Protein AF-A0A7G9GXE4-F1 (afdb_monomer_lite)

Secondary structure (DSSP, 8-state):
-HHHHHHHHHHHHHHHHHHHHHHHTSTT--HHHHHHHHHHHHHHHHHHHHHHHHTTSS---SS-HHHHHHHHHHHHHTTS-TT-HHHHHHHHHHHHHHHHHHHS-TT---

Organism: NCBI:txid2764326

Sequence (110 aa):
MEKEYQNLKEQVGFIFSNVKDIILNLPGIDKNKIEMNLQIIQAVVMRFIRMIIYRKQNGILCTSPNEIIKYATTGFLKHIPQNDNEDRQKIKYYVSELQRILTMNKELKY

Foldseek 3Di:
DVVLLVVLLVLLVVLLVVLLVLLVPDPPDDSVVLVVLSVVLSVVLSVLLVCLVVVVDDDDDPDALVNSLVSNLCSSCVRPDPPPPPSNVVNVVSSVSSSCSRCVSVVPDD

Structure (mmCIF, N/CA/C/O backbone):
data_AF-A0A7G9GXE4-F1
#
_entry.id   AF-A0A7G9GXE4-F1
#
loop_
_atom_site.group_PDB
_atom_site.id
_atom_site.type_symbol
_atom_site.label_atom_id
_atom_site.label_alt_id
_atom_site.label_comp_id
_atom_site.label_asym_id
_atom_site.label_entity_id
_atom_site.la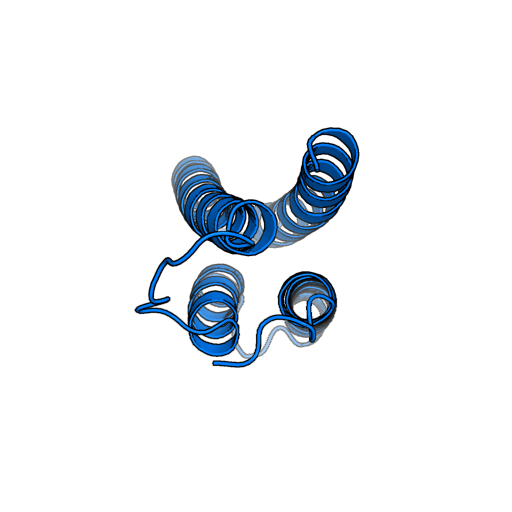bel_seq_id
_atom_site.pdbx_PDB_ins_code
_atom_site.Cartn_x
_atom_site.Cartn_y
_atom_site.Cartn_z
_atom_site.occupancy
_atom_site.B_iso_or_equiv
_atom_site.auth_seq_id
_atom_site.auth_comp_id
_atom_site.auth_asym_id
_atom_site.auth_atom_id
_atom_site.pdbx_PDB_model_num
ATOM 1 N N . MET A 1 1 ? -10.486 9.543 18.340 1.00 73.94 1 MET A N 1
ATOM 2 C CA . MET A 1 1 ? -11.134 8.915 17.170 1.00 73.94 1 MET A CA 1
ATOM 3 C C . MET A 1 1 ? -10.940 9.738 15.901 1.00 73.94 1 MET A C 1
ATOM 5 O O . MET A 1 1 ? -10.153 9.302 15.082 1.00 73.94 1 MET A O 1
ATOM 9 N N . GLU A 1 2 ? -11.524 10.935 15.740 1.00 81.62 2 GLU A N 1
ATOM 10 C CA . GLU A 1 2 ? -11.321 11.727 14.501 1.00 81.62 2 GLU A CA 1
ATOM 11 C C . GLU A 1 2 ? -9.849 12.142 14.299 1.00 81.62 2 GLU A C 1
ATOM 13 O O . GLU A 1 2 ? -9.256 11.838 13.271 1.00 81.62 2 GLU A O 1
ATOM 18 N N . LYS A 1 3 ? -9.209 12.727 15.325 1.00 85.62 3 LYS A N 1
ATOM 19 C CA . LYS A 1 3 ? -7.775 13.088 15.292 1.00 85.62 3 LYS A CA 1
ATOM 20 C C . LYS A 1 3 ? -6.861 11.887 15.007 1.00 85.62 3 LYS A C 1
ATOM 22 O O . LYS A 1 3 ? -5.880 11.999 14.289 1.00 85.62 3 LYS A O 1
ATOM 27 N N . GLU A 1 4 ? -7.203 10.730 15.563 1.00 86.12 4 GLU A N 1
ATOM 28 C CA . GLU A 1 4 ? -6.466 9.481 15.357 1.00 86.12 4 GLU A CA 1
ATOM 29 C C . GLU A 1 4 ? -6.602 8.980 13.914 1.00 86.12 4 GLU A C 1
ATOM 31 O O . GLU A 1 4 ? -5.604 8.637 13.287 1.00 86.12 4 GLU A O 1
ATOM 36 N N . TYR A 1 5 ? -7.815 9.014 13.356 1.00 88.38 5 TYR A N 1
ATOM 37 C CA . TYR A 1 5 ? -8.054 8.679 11.956 1.00 88.38 5 TYR A CA 1
ATOM 38 C C . TYR A 1 5 ? -7.307 9.619 11.001 1.00 88.38 5 TYR A C 1
ATOM 40 O O . TYR A 1 5 ? -6.695 9.137 10.050 1.00 88.38 5 TYR A O 1
ATOM 48 N N . GLN A 1 6 ? -7.295 10.932 11.264 1.00 91.69 6 GLN A N 1
ATOM 49 C CA . GLN A 1 6 ? -6.539 11.886 10.442 1.00 91.69 6 GLN A CA 1
ATOM 50 C C . GLN A 1 6 ? -5.024 11.622 10.508 1.00 91.69 6 GLN A C 1
ATOM 52 O O . GLN A 1 6 ? -4.383 11.538 9.464 1.00 91.69 6 GLN A O 1
ATOM 57 N N . ASN A 1 7 ? -4.466 11.357 11.695 1.00 92.25 7 ASN A N 1
ATOM 58 C CA . ASN A 1 7 ? -3.048 10.997 11.834 1.00 92.25 7 ASN A CA 1
ATOM 59 C C . ASN A 1 7 ? -2.689 9.718 11.056 1.00 92.25 7 ASN A C 1
ATOM 61 O O . ASN A 1 7 ? -1.632 9.631 10.430 1.00 92.25 7 ASN A O 1
ATOM 65 N N . LEU A 1 8 ? -3.554 8.700 11.098 1.00 92.69 8 LEU A N 1
ATOM 66 C CA . LEU A 1 8 ? -3.343 7.457 10.354 1.00 92.69 8 LEU A CA 1
ATOM 67 C C . LEU A 1 8 ? -3.502 7.663 8.845 1.00 92.69 8 LEU A C 1
ATOM 69 O O . LEU A 1 8 ? -2.747 7.084 8.067 1.00 92.69 8 LEU A O 1
ATOM 73 N N . LYS A 1 9 ? -4.434 8.523 8.424 1.00 94.19 9 LYS A N 1
ATOM 74 C CA . LYS A 1 9 ? -4.606 8.924 7.025 1.00 94.19 9 LYS A CA 1
ATOM 75 C C . LYS A 1 9 ? -3.346 9.590 6.472 1.00 94.19 9 LYS A C 1
ATOM 77 O O . LYS A 1 9 ? -2.954 9.268 5.355 1.00 94.19 9 LYS A O 1
ATOM 82 N N . GLU A 1 10 ? -2.705 10.471 7.236 1.00 96.31 10 GLU A N 1
ATOM 83 C CA . GLU A 1 10 ? -1.444 11.110 6.840 1.00 96.31 10 GLU A CA 1
ATOM 84 C C . GLU A 1 10 ? -0.303 10.094 6.709 1.00 96.31 10 GLU A C 1
ATOM 86 O O . GLU A 1 10 ? 0.382 10.075 5.688 1.00 96.31 10 GLU A O 1
ATOM 91 N N . GLN A 1 11 ? -0.148 9.190 7.682 1.00 95.94 11 GLN A N 1
ATOM 92 C CA . GLN A 1 11 ? 0.876 8.136 7.634 1.00 95.94 11 GLN A CA 1
ATOM 93 C C . GLN A 1 11 ? 0.686 7.194 6.439 1.00 95.94 11 GLN A C 1
ATOM 95 O O . GLN A 1 11 ? 1.638 6.894 5.718 1.00 95.94 11 GLN A O 1
ATOM 100 N N . VAL A 1 12 ? -0.550 6.753 6.187 1.00 96.62 12 VAL A N 1
ATOM 101 C CA . VAL A 1 12 ? -0.868 5.935 5.009 1.00 96.62 12 VAL A CA 1
ATOM 102 C C . VAL A 1 12 ? -0.642 6.736 3.729 1.00 96.62 12 VAL A C 1
ATOM 104 O O . VAL A 1 12 ? -0.061 6.214 2.785 1.00 96.62 12 VAL A O 1
ATOM 107 N N . GLY A 1 13 ? -1.038 8.009 3.689 1.00 97.44 13 GLY A N 1
ATOM 108 C CA . GLY A 1 13 ? -0.762 8.899 2.561 1.00 97.44 13 GLY A CA 1
ATOM 109 C C . GLY A 1 13 ? 0.726 8.979 2.231 1.00 97.44 13 GLY A C 1
ATOM 110 O O . GLY A 1 13 ? 1.104 8.796 1.077 1.00 97.44 13 GLY A O 1
ATOM 111 N N . PHE A 1 14 ? 1.573 9.156 3.245 1.00 97.69 14 PHE A N 1
ATOM 112 C CA . PHE A 1 14 ? 3.025 9.161 3.085 1.00 97.69 14 PHE A CA 1
ATOM 113 C C . PHE A 1 14 ? 3.550 7.839 2.510 1.00 97.69 14 PHE A C 1
ATOM 115 O O . PHE A 1 14 ? 4.319 7.854 1.549 1.00 97.69 14 PHE A O 1
ATOM 122 N N . ILE A 1 15 ? 3.105 6.693 3.038 1.00 98.06 15 ILE A N 1
ATOM 123 C CA . ILE A 1 15 ? 3.481 5.368 2.517 1.00 98.06 15 ILE A CA 1
ATOM 124 C C . ILE A 1 15 ? 3.139 5.255 1.026 1.00 98.06 15 ILE A C 1
ATOM 126 O O . ILE A 1 15 ? 3.997 4.901 0.219 1.00 98.06 15 ILE A O 1
ATOM 130 N N . PHE A 1 16 ? 1.904 5.587 0.648 1.00 97.94 16 PHE A N 1
ATOM 131 C CA . PHE A 1 16 ? 1.443 5.456 -0.734 1.00 97.94 16 PHE A CA 1
ATOM 132 C C . PHE A 1 16 ? 2.143 6.422 -1.691 1.00 97.94 16 PHE A C 1
ATOM 134 O O . PHE A 1 16 ? 2.433 6.026 -2.818 1.00 97.94 16 PHE A O 1
ATOM 141 N N . SER A 1 17 ? 2.466 7.642 -1.254 1.00 97.44 17 SER A N 1
ATOM 142 C CA . SER A 1 17 ? 3.258 8.579 -2.058 1.00 97.44 17 SER A CA 1
ATOM 143 C C . SER A 1 17 ? 4.652 8.029 -2.359 1.00 97.44 17 SER A C 1
ATOM 145 O O . SER A 1 17 ? 5.036 7.987 -3.521 1.00 97.44 17 SER A O 1
ATOM 147 N N . ASN A 1 18 ? 5.371 7.507 -1.360 1.00 97.62 18 ASN A N 1
ATOM 148 C CA . ASN A 1 18 ? 6.705 6.946 -1.598 1.00 97.62 18 ASN A CA 1
ATOM 149 C C . ASN A 1 18 ? 6.666 5.691 -2.484 1.00 97.62 18 ASN A C 1
ATOM 151 O O . ASN A 1 18 ? 7.492 5.53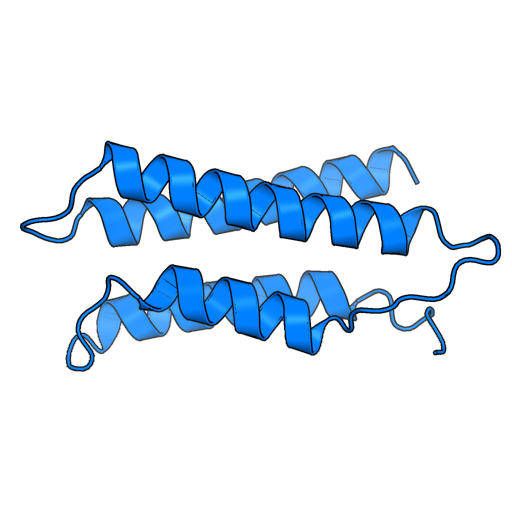3 -3.379 1.00 97.62 18 ASN A O 1
ATOM 155 N N . VAL A 1 19 ? 5.691 4.802 -2.265 1.00 96.94 19 VAL A N 1
ATOM 156 C CA . VAL A 1 19 ? 5.487 3.626 -3.125 1.00 96.94 19 VAL A CA 1
ATOM 157 C C . VAL A 1 19 ? 5.207 4.048 -4.567 1.00 96.94 19 VAL A C 1
ATOM 159 O O . VAL A 1 19 ? 5.756 3.460 -5.499 1.00 96.94 19 VAL A O 1
ATOM 162 N N . LYS A 1 20 ? 4.369 5.072 -4.757 1.00 96.00 20 LYS A N 1
ATOM 163 C CA . LYS A 1 20 ? 4.076 5.635 -6.073 1.00 96.00 20 LYS A CA 1
ATOM 164 C C . LYS A 1 20 ? 5.349 6.153 -6.735 1.00 96.00 20 LYS A C 1
ATOM 166 O O . LYS A 1 20 ? 5.608 5.781 -7.872 1.00 96.00 20 LYS A O 1
ATOM 171 N N . ASP A 1 21 ? 6.140 6.955 -6.031 1.00 95.75 21 ASP A N 1
ATOM 172 C CA . ASP A 1 21 ? 7.356 7.552 -6.586 1.00 95.75 21 ASP A CA 1
ATOM 173 C C . ASP A 1 21 ? 8.368 6.478 -7.014 1.00 95.75 21 ASP A C 1
ATOM 175 O O . ASP A 1 21 ? 8.942 6.576 -8.095 1.00 95.75 21 ASP A O 1
ATOM 179 N N . ILE A 1 22 ? 8.508 5.397 -6.237 1.00 95.31 22 ILE A N 1
ATOM 180 C CA . ILE A 1 22 ? 9.328 4.235 -6.618 1.00 95.31 22 ILE A CA 1
ATOM 181 C C . ILE A 1 22 ? 8.817 3.611 -7.925 1.00 95.31 22 ILE A C 1
ATOM 183 O O . ILE A 1 22 ? 9.572 3.464 -8.881 1.00 95.31 22 ILE A O 1
ATOM 187 N N . ILE A 1 23 ? 7.526 3.267 -7.999 1.00 94.31 23 ILE A N 1
ATOM 188 C CA . ILE A 1 23 ? 6.973 2.545 -9.156 1.00 94.31 23 ILE A CA 1
ATOM 189 C C . ILE A 1 23 ? 6.955 3.424 -10.415 1.00 94.31 23 ILE A C 1
ATOM 191 O O . ILE A 1 23 ? 7.201 2.924 -11.511 1.00 94.31 23 ILE A O 1
ATOM 195 N N . LEU A 1 24 ? 6.669 4.723 -10.288 1.00 93.62 24 LEU A N 1
ATOM 196 C CA . LEU A 1 24 ? 6.605 5.645 -11.428 1.00 93.62 24 LEU A CA 1
ATOM 197 C C . LEU A 1 24 ? 7.979 5.968 -12.036 1.00 93.62 24 LEU A C 1
ATOM 199 O O . LEU A 1 24 ? 8.022 6.451 -13.170 1.00 93.62 24 LEU A O 1
ATOM 203 N N . ASN A 1 25 ? 9.070 5.697 -11.314 1.00 92.50 25 ASN A N 1
ATOM 204 C CA . ASN A 1 25 ? 10.438 5.843 -11.816 1.00 92.50 25 ASN A CA 1
ATOM 205 C C . ASN A 1 25 ? 10.902 4.652 -12.667 1.00 92.50 25 ASN A C 1
ATOM 207 O O . ASN A 1 25 ? 11.920 4.752 -13.351 1.00 92.50 25 ASN A O 1
ATOM 211 N N . LEU A 1 26 ? 10.166 3.538 -12.661 1.00 90.06 26 LEU A N 1
ATOM 212 C CA . LEU A 1 26 ? 10.512 2.379 -13.473 1.00 90.06 26 LEU A CA 1
ATOM 213 C C . LEU A 1 26 ? 10.251 2.643 -14.973 1.00 90.06 26 LEU A C 1
ATOM 215 O O . LEU A 1 26 ? 9.313 3.360 -15.343 1.00 90.06 26 LEU A O 1
ATOM 219 N N . PRO A 1 27 ? 11.053 2.050 -15.873 1.00 89.06 27 PRO A N 1
ATOM 220 C CA . PRO A 1 27 ? 10.867 2.200 -17.312 1.00 89.06 27 PRO A CA 1
ATOM 221 C C . PRO A 1 27 ? 9.659 1.396 -17.823 1.00 89.06 27 PRO A C 1
ATOM 223 O O . PRO A 1 27 ? 9.382 0.292 -17.361 1.00 89.06 27 PRO A O 1
ATOM 226 N N . GLY A 1 28 ? 8.959 1.928 -18.832 1.00 88.12 28 GLY A N 1
ATOM 227 C CA . GLY A 1 28 ? 7.892 1.201 -19.544 1.00 88.12 28 GLY A CA 1
ATOM 228 C C . GLY A 1 28 ? 6.570 1.056 -18.780 1.00 88.12 28 GLY A C 1
ATOM 229 O O . GLY A 1 28 ? 5.747 0.209 -19.127 1.00 88.12 28 GLY A O 1
ATOM 230 N N . ILE A 1 29 ? 6.357 1.866 -17.744 1.00 90.12 29 ILE A N 1
ATOM 231 C CA . ILE A 1 29 ? 5.173 1.805 -16.886 1.00 90.12 29 ILE A CA 1
ATOM 232 C C . ILE A 1 29 ? 4.075 2.745 -17.403 1.00 90.12 29 ILE A C 1
ATOM 234 O O . ILE A 1 29 ? 4.327 3.910 -17.714 1.00 90.12 29 ILE A O 1
ATOM 238 N N . ASP A 1 30 ? 2.830 2.271 -17.418 1.00 92.31 30 ASP A N 1
ATOM 239 C CA . ASP A 1 30 ? 1.651 3.116 -17.642 1.00 92.31 30 ASP A CA 1
ATOM 240 C C . ASP A 1 30 ? 1.290 3.874 -16.355 1.00 92.31 30 ASP A C 1
ATOM 242 O O . ASP A 1 30 ? 0.641 3.332 -15.455 1.00 92.31 30 ASP A O 1
ATOM 246 N N . LYS A 1 31 ? 1.723 5.137 -16.271 1.00 91.56 31 LYS A N 1
ATOM 247 C CA . LYS A 1 31 ? 1.582 5.977 -15.073 1.00 91.56 31 LYS A CA 1
ATOM 248 C C . LYS A 1 31 ? 0.130 6.102 -14.602 1.00 91.56 31 LYS A C 1
ATOM 250 O O . LYS A 1 31 ? -0.136 5.883 -13.423 1.00 91.56 31 LYS A O 1
ATOM 255 N N . ASN A 1 32 ? -0.812 6.350 -15.514 1.00 92.88 32 ASN A N 1
ATOM 256 C CA . ASN A 1 32 ? -2.228 6.534 -15.172 1.00 92.88 32 ASN A CA 1
ATOM 257 C C . ASN A 1 32 ? -2.819 5.264 -14.549 1.00 92.88 32 ASN A C 1
ATOM 259 O O . ASN A 1 32 ? -3.549 5.312 -13.556 1.00 92.88 32 ASN A O 1
ATOM 263 N N . LYS A 1 33 ? -2.470 4.102 -15.111 1.00 92.62 33 LYS A N 1
ATOM 264 C CA . LYS A 1 33 ? -2.924 2.809 -14.594 1.00 92.62 33 LYS A CA 1
ATOM 265 C C . LYS A 1 33 ? -2.351 2.508 -13.210 1.00 92.62 33 LYS A C 1
ATOM 267 O O . LYS A 1 33 ? -3.063 1.957 -12.368 1.00 92.62 33 LYS A O 1
ATOM 272 N N . ILE A 1 34 ? -1.087 2.856 -12.964 1.00 93.12 34 ILE A N 1
ATOM 273 C CA . ILE A 1 34 ? -0.466 2.707 -11.641 1.00 93.12 34 ILE A CA 1
ATOM 274 C C . ILE A 1 34 ? -1.137 3.604 -10.618 1.00 93.12 34 ILE A C 1
ATOM 276 O O . ILE A 1 34 ? -1.511 3.120 -9.553 1.00 93.12 34 ILE A O 1
ATOM 280 N N . GLU A 1 35 ? -1.317 4.882 -10.936 1.00 93.81 35 GLU A N 1
ATOM 281 C CA . GLU A 1 35 ? -1.933 5.835 -10.017 1.00 93.81 35 GLU A CA 1
ATOM 282 C C . GLU A 1 35 ? -3.342 5.393 -9.623 1.00 93.81 35 GLU A C 1
ATOM 284 O O . GLU A 1 35 ? -3.652 5.338 -8.433 1.00 93.81 35 GLU A O 1
ATOM 289 N N . MET A 1 36 ? -4.156 4.966 -10.593 1.00 95.25 36 MET A N 1
ATOM 290 C CA . MET A 1 36 ? -5.491 4.433 -10.324 1.00 95.25 36 MET A CA 1
ATOM 291 C C . MET A 1 36 ? -5.441 3.175 -9.442 1.00 95.25 36 MET A C 1
ATOM 293 O O . MET A 1 36 ? -6.183 3.073 -8.464 1.00 95.25 36 MET A O 1
ATOM 297 N N . ASN A 1 37 ? -4.548 2.223 -9.736 1.00 95.31 37 ASN A N 1
ATOM 298 C CA . ASN A 1 37 ? -4.401 1.016 -8.918 1.00 95.31 37 ASN A CA 1
ATOM 299 C C . ASN A 1 37 ? -3.984 1.350 -7.479 1.00 95.31 37 ASN A C 1
ATOM 301 O O . ASN A 1 37 ? -4.559 0.811 -6.533 1.00 95.31 37 ASN A O 1
ATOM 305 N N . LEU A 1 38 ? -3.012 2.247 -7.295 1.00 96.44 38 LEU A N 1
ATOM 306 C CA . LEU A 1 38 ? -2.548 2.660 -5.972 1.00 96.44 38 LEU A CA 1
ATOM 307 C C . LEU A 1 38 ? -3.643 3.397 -5.197 1.00 96.44 38 LEU A C 1
ATOM 309 O O . LEU A 1 38 ? -3.825 3.111 -4.016 1.00 96.44 38 LEU A O 1
ATOM 313 N N . GLN A 1 39 ? -4.430 4.258 -5.848 1.00 96.62 39 GLN A N 1
ATOM 314 C CA . GLN A 1 39 ? -5.588 4.913 -5.232 1.00 96.62 39 GLN A CA 1
ATOM 315 C C . GLN A 1 39 ? -6.644 3.904 -4.764 1.00 96.62 39 GLN A C 1
ATOM 317 O O . GLN A 1 39 ? -7.160 4.026 -3.652 1.00 96.62 39 GLN A O 1
ATOM 322 N N . ILE A 1 40 ? -6.938 2.874 -5.567 1.00 97.50 40 ILE A N 1
ATOM 323 C CA . ILE A 1 40 ? -7.870 1.803 -5.184 1.00 97.50 40 ILE A CA 1
ATOM 324 C C . ILE A 1 40 ? -7.343 1.054 -3.958 1.00 97.50 40 ILE A C 1
ATOM 326 O O . ILE A 1 40 ? -8.083 0.836 -2.996 1.00 97.50 40 ILE A O 1
ATOM 330 N N . ILE A 1 41 ? -6.060 0.679 -3.957 1.00 97.38 41 ILE A N 1
ATOM 331 C CA . ILE A 1 41 ? -5.450 -0.016 -2.819 1.00 97.38 41 ILE A CA 1
ATOM 332 C C . ILE A 1 41 ? -5.488 0.874 -1.568 1.00 97.38 41 ILE A C 1
ATOM 334 O O . ILE A 1 41 ? -5.872 0.403 -0.496 1.00 97.38 41 ILE A O 1
ATOM 338 N N . GLN A 1 42 ? -5.180 2.165 -1.704 1.00 97.81 42 GLN A N 1
ATOM 339 C CA . GLN A 1 42 ? -5.231 3.127 -0.605 1.00 97.81 42 GLN A CA 1
ATOM 340 C C . GLN A 1 42 ? -6.644 3.261 -0.041 1.00 97.81 42 GLN A C 1
ATOM 342 O O . GLN A 1 42 ? -6.823 3.253 1.175 1.00 97.81 42 GLN A O 1
ATOM 347 N N . ALA A 1 43 ? -7.660 3.333 -0.902 1.00 96.62 43 ALA A N 1
ATOM 348 C CA . ALA A 1 43 ? -9.055 3.406 -0.488 1.00 96.62 43 ALA A CA 1
ATOM 349 C C . ALA A 1 43 ? -9.488 2.160 0.301 1.00 96.62 43 ALA A C 1
ATOM 351 O O . ALA A 1 43 ? -10.155 2.288 1.330 1.00 96.62 43 ALA A O 1
ATOM 352 N N . VAL A 1 44 ? -9.070 0.964 -0.130 1.00 95.31 44 VAL A N 1
ATOM 353 C CA . VAL A 1 44 ? -9.326 -0.295 0.592 1.00 95.31 44 VAL A CA 1
ATOM 354 C C . VAL A 1 44 ? -8.667 -0.277 1.975 1.00 95.31 44 VAL A C 1
ATOM 356 O O . VAL A 1 44 ? -9.336 -0.545 2.975 1.00 95.31 44 VAL A O 1
ATOM 359 N N . VAL A 1 45 ? -7.389 0.107 2.051 1.00 95.44 45 VAL A N 1
ATOM 360 C CA . VAL A 1 45 ? -6.642 0.235 3.314 1.00 95.44 45 VAL A CA 1
ATOM 361 C C . VAL A 1 45 ? -7.307 1.247 4.252 1.00 95.44 45 VAL A C 1
ATOM 363 O O . VAL A 1 45 ? -7.557 0.942 5.418 1.00 95.44 45 VAL A O 1
ATOM 366 N N . MET A 1 46 ? -7.657 2.435 3.755 1.00 94.12 46 MET A N 1
ATOM 367 C CA . MET A 1 46 ? -8.281 3.487 4.562 1.00 94.12 46 MET A CA 1
ATOM 368 C C . MET A 1 46 ? -9.681 3.103 5.039 1.00 94.12 46 MET A C 1
ATOM 370 O O . MET A 1 46 ? -10.041 3.393 6.182 1.00 94.12 46 MET A O 1
ATOM 374 N N . ARG A 1 47 ? -10.466 2.407 4.206 1.00 91.44 47 ARG A N 1
ATOM 375 C CA . ARG A 1 47 ? -11.763 1.856 4.616 1.00 91.44 47 ARG A CA 1
ATOM 376 C C . ARG A 1 47 ? -11.590 0.852 5.750 1.00 91.44 47 ARG A C 1
ATOM 378 O O . ARG A 1 47 ? -12.351 0.904 6.712 1.0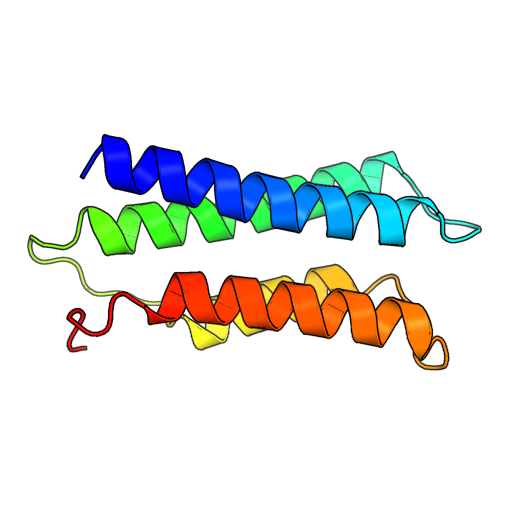0 91.44 47 ARG A O 1
ATOM 385 N N . PHE A 1 48 ? -10.592 -0.022 5.661 1.00 90.19 48 PHE A N 1
ATOM 386 C CA . PHE A 1 48 ? -10.293 -0.993 6.708 1.00 90.19 48 PHE A CA 1
ATOM 387 C C . PHE A 1 48 ? -9.866 -0.322 8.023 1.00 90.19 48 PHE A C 1
ATOM 389 O O . PHE A 1 48 ? -10.409 -0.647 9.076 1.00 90.19 48 PHE A O 1
ATOM 396 N N . ILE A 1 49 ? -8.986 0.684 7.966 1.00 88.94 49 ILE A N 1
ATOM 397 C CA . ILE A 1 49 ? -8.589 1.490 9.136 1.00 88.94 49 ILE A CA 1
ATOM 398 C C . ILE A 1 49 ? -9.800 2.179 9.767 1.00 88.94 49 ILE A C 1
ATOM 400 O O . ILE A 1 49 ? -9.976 2.135 10.983 1.00 88.94 49 ILE A O 1
ATOM 404 N N . ARG A 1 50 ? -10.676 2.775 8.951 1.00 87.31 50 ARG A N 1
ATOM 405 C CA . ARG A 1 50 ? -11.930 3.353 9.438 1.00 87.31 50 ARG A CA 1
ATOM 406 C C . ARG A 1 50 ? -12.773 2.283 10.137 1.00 87.31 50 ARG A C 1
ATOM 408 O O . ARG A 1 50 ? -13.252 2.497 11.241 1.00 87.31 50 ARG A O 1
ATOM 415 N N . MET A 1 51 ? -12.921 1.101 9.547 1.00 84.31 51 MET A N 1
ATOM 416 C CA . MET A 1 51 ? -13.653 0.017 10.204 1.00 84.31 51 MET A CA 1
ATOM 417 C C . MET A 1 51 ? -13.028 -0.363 11.548 1.00 84.31 51 MET A C 1
ATOM 419 O O . MET A 1 51 ? -13.778 -0.486 12.500 1.00 84.31 51 MET A O 1
ATOM 423 N N . ILE A 1 52 ? -11.703 -0.480 11.656 1.00 81.44 52 ILE A N 1
ATOM 424 C CA . ILE A 1 52 ? -10.974 -0.754 12.910 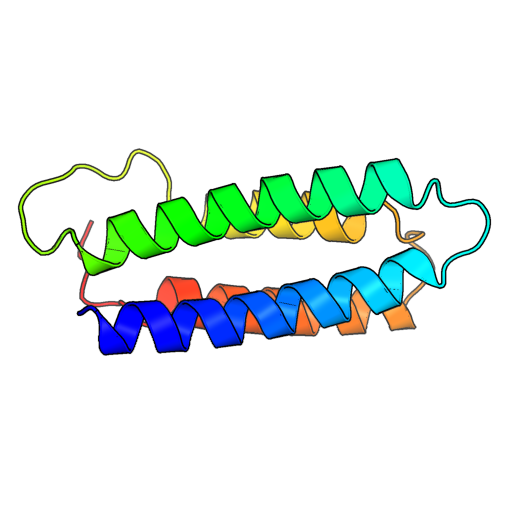1.00 81.44 52 ILE A CA 1
ATOM 425 C C . ILE A 1 52 ? -11.263 0.309 13.979 1.00 81.44 52 ILE A C 1
ATOM 427 O O . ILE A 1 52 ? -11.698 -0.033 15.076 1.00 81.44 52 ILE A O 1
ATOM 431 N N . ILE A 1 53 ? -11.049 1.592 13.670 1.00 80.38 53 ILE A N 1
ATOM 432 C CA . ILE A 1 53 ? -11.149 2.689 14.652 1.00 80.38 53 ILE A CA 1
ATOM 433 C C . ILE A 1 53 ? -12.581 2.848 15.163 1.00 80.38 53 ILE A C 1
ATOM 435 O O . ILE A 1 53 ? -12.813 2.990 16.362 1.00 80.38 53 ILE A O 1
ATOM 439 N N . TYR A 1 54 ? -13.558 2.822 14.254 1.00 77.44 54 TYR A N 1
ATOM 440 C CA . TYR A 1 54 ? -14.958 3.054 14.605 1.00 77.44 54 TYR A CA 1
ATOM 441 C C . TYR A 1 54 ? -15.653 1.776 15.123 1.00 77.44 54 TYR A C 1
ATOM 443 O O . TYR A 1 54 ? -16.802 1.837 15.554 1.00 77.44 54 TYR A O 1
ATOM 451 N N . ARG A 1 55 ? -14.961 0.624 15.155 1.00 70.19 55 ARG A N 1
ATOM 452 C CA . ARG A 1 55 ? -15.481 -0.658 15.664 1.00 70.19 55 ARG A CA 1
ATOM 453 C C . ARG A 1 55 ? -15.414 -0.893 17.155 1.00 70.19 55 ARG A C 1
ATOM 455 O O . ARG A 1 55 ? -15.735 -1.995 17.594 1.00 70.19 55 ARG A O 1
ATOM 462 N N . LYS A 1 56 ? -15.182 0.141 17.958 1.00 57.53 56 LYS A N 1
ATOM 463 C CA . LYS A 1 56 ? -15.509 0.042 19.388 1.00 57.53 56 LYS A CA 1
ATOM 464 C C . LYS A 1 56 ? -16.997 -0.303 19.658 1.00 57.53 56 LYS A C 1
ATOM 466 O O . LYS A 1 56 ? -17.350 -0.501 20.812 1.00 57.53 56 LYS A O 1
ATOM 471 N N . GLN A 1 57 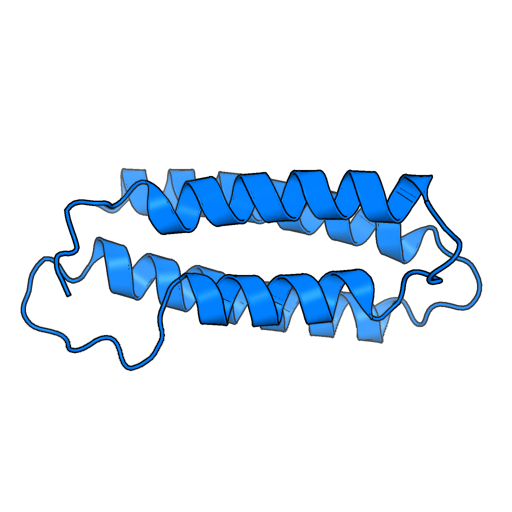? -17.854 -0.435 18.631 1.00 51.03 57 GLN A N 1
ATOM 472 C CA . GLN A 1 57 ? -19.226 -0.953 18.711 1.00 51.03 57 GLN A CA 1
ATOM 473 C C . GLN A 1 57 ? -19.504 -2.054 17.637 1.00 51.03 57 GLN A C 1
ATOM 475 O O . GLN A 1 57 ? -19.738 -1.760 16.469 1.00 51.03 57 GLN A O 1
ATOM 480 N N . ASN A 1 58 ? -19.474 -3.333 18.043 1.00 54.22 58 ASN A N 1
ATOM 481 C CA . ASN A 1 58 ? -20.241 -4.496 17.525 1.00 54.22 58 ASN A CA 1
ATOM 482 C C . ASN A 1 58 ? -20.171 -4.970 16.042 1.00 54.22 58 ASN A C 1
ATOM 484 O O . ASN A 1 58 ? -21.040 -5.733 15.622 1.00 54.22 58 ASN A O 1
ATOM 488 N N . GLY A 1 59 ? -19.174 -4.614 15.224 1.00 58.31 59 GLY A N 1
ATOM 489 C CA . GLY A 1 59 ? -19.038 -5.187 13.863 1.00 58.31 59 GLY A CA 1
ATOM 490 C C . GLY A 1 59 ? -18.166 -6.458 13.791 1.00 58.31 59 GLY A C 1
ATOM 491 O O . GLY A 1 59 ? -17.151 -6.511 14.480 1.00 58.31 59 GLY A O 1
ATOM 492 N N . ILE A 1 60 ? -18.462 -7.414 12.882 1.00 63.88 60 ILE A N 1
ATOM 493 C CA . ILE A 1 60 ? -17.635 -8.619 12.557 1.00 63.88 60 ILE A CA 1
ATOM 494 C C . ILE A 1 60 ? -16.725 -8.381 11.346 1.00 63.88 60 ILE A C 1
ATOM 496 O O . ILE A 1 60 ? -17.200 -7.954 10.293 1.00 63.88 60 ILE A O 1
ATOM 500 N N . LEU A 1 61 ? -15.399 -8.555 11.482 1.00 69.00 61 LEU A N 1
ATOM 501 C CA . LEU A 1 61 ? -14.428 -8.120 10.458 1.00 69.00 61 LEU A CA 1
ATOM 502 C C . LEU A 1 61 ? -14.276 -9.331 9.551 1.00 69.00 61 LEU A C 1
ATOM 504 O O . LEU A 1 61 ? -13.595 -10.276 9.917 1.00 69.00 61 LEU A O 1
ATOM 508 N N . CYS A 1 62 ? -14.899 -9.308 8.376 1.00 72.62 62 CYS A N 1
ATOM 509 C CA . CYS A 1 62 ? -14.763 -10.398 7.404 1.00 72.62 62 CYS A CA 1
ATOM 510 C C . CYS A 1 62 ? -13.391 -10.406 6.704 1.00 72.62 62 CYS A C 1
ATOM 512 O O . CYS A 1 62 ? -13.201 -11.127 5.732 1.00 72.62 62 CYS A O 1
ATOM 514 N N . THR A 1 63 ? -12.463 -9.551 7.135 1.00 82.62 63 THR A N 1
ATOM 515 C CA . THR A 1 63 ? -11.126 -9.408 6.563 1.00 82.62 63 THR A CA 1
ATOM 516 C C . THR A 1 63 ? -10.152 -9.097 7.687 1.00 82.62 63 THR A C 1
ATOM 518 O O . THR A 1 63 ? -10.415 -8.236 8.527 1.00 82.62 63 THR A O 1
ATOM 521 N N . SER A 1 64 ? -9.030 -9.801 7.707 1.00 87.44 64 SER A N 1
ATOM 522 C CA . SER A 1 64 ? -7.950 -9.615 8.670 1.00 87.44 64 SER A CA 1
ATOM 523 C C . SER A 1 64 ? -6.929 -8.571 8.189 1.00 87.44 64 SER A C 1
ATOM 525 O O . SER A 1 64 ? -6.773 -8.354 6.984 1.00 87.44 64 SER A O 1
ATOM 527 N N . PRO A 1 65 ? -6.146 -7.959 9.098 1.00 89.38 65 PRO A N 1
ATOM 528 C CA . PRO A 1 65 ? -5.010 -7.116 8.735 1.00 89.38 65 PRO A CA 1
ATOM 529 C C . PRO A 1 65 ? -4.043 -7.816 7.779 1.00 89.38 65 PRO A C 1
ATOM 531 O O . PRO A 1 65 ? -3.566 -7.197 6.836 1.00 89.38 65 PRO A O 1
ATOM 534 N N . ASN A 1 66 ? -3.799 -9.116 7.968 1.00 91.19 66 ASN A N 1
ATOM 535 C CA . ASN A 1 66 ? -2.897 -9.889 7.114 1.00 91.19 66 ASN A CA 1
ATOM 536 C C . ASN A 1 66 ? -3.401 -9.985 5.668 1.00 91.19 66 ASN A C 1
ATOM 538 O O . ASN A 1 66 ? -2.599 -9.918 4.740 1.00 91.19 66 ASN A O 1
ATOM 542 N N . GLU A 1 67 ? -4.713 -10.106 5.457 1.00 93.38 67 GLU A N 1
ATOM 543 C CA . GLU A 1 67 ? -5.299 -10.101 4.113 1.00 93.38 67 GLU A CA 1
ATOM 544 C C . GLU A 1 67 ? -5.163 -8.733 3.440 1.00 93.38 67 GLU A C 1
ATOM 546 O O . GLU A 1 67 ? -4.798 -8.665 2.265 1.00 93.38 67 GLU A O 1
ATOM 551 N N . ILE A 1 68 ? -5.368 -7.645 4.190 1.00 95.06 68 ILE A N 1
ATOM 552 C CA . ILE A 1 68 ? -5.162 -6.279 3.688 1.00 95.06 68 ILE A CA 1
ATOM 553 C C . ILE A 1 68 ? -3.692 -6.040 3.334 1.00 95.06 68 ILE A C 1
ATOM 555 O O . ILE A 1 68 ? -3.400 -5.495 2.268 1.00 95.06 68 ILE A O 1
ATOM 559 N N . ILE A 1 69 ? -2.762 -6.492 4.181 1.00 95.81 69 ILE A N 1
ATOM 560 C CA . ILE A 1 69 ? -1.326 -6.417 3.896 1.00 95.81 69 ILE A CA 1
ATOM 561 C C . ILE A 1 69 ? -0.982 -7.229 2.655 1.00 95.81 69 ILE A C 1
ATOM 563 O O . ILE A 1 69 ? -0.371 -6.687 1.741 1.00 95.81 69 ILE A O 1
ATOM 567 N N . LYS A 1 70 ? -1.437 -8.482 2.552 1.00 96.31 70 LYS A N 1
ATOM 568 C CA . LYS A 1 70 ? -1.199 -9.324 1.372 1.00 96.31 70 LYS A CA 1
ATOM 569 C C . LYS A 1 70 ? -1.708 -8.662 0.089 1.00 96.31 70 LYS A C 1
ATOM 571 O O . LYS A 1 70 ? -1.008 -8.684 -0.927 1.00 96.31 70 LYS A O 1
ATOM 576 N N . TYR A 1 71 ? -2.898 -8.064 0.136 1.00 96.44 71 TYR A N 1
ATOM 577 C CA . TYR A 1 71 ? -3.476 -7.327 -0.984 1.00 96.44 71 TYR A CA 1
ATOM 578 C C . TYR A 1 71 ? -2.600 -6.130 -1.390 1.00 96.44 71 TYR A C 1
ATOM 580 O O . TYR A 1 71 ? -2.215 -6.025 -2.556 1.00 96.44 71 TYR A O 1
ATOM 588 N N . ALA A 1 72 ? -2.206 -5.286 -0.430 1.00 97.06 72 ALA A N 1
ATOM 589 C CA . ALA A 1 72 ? -1.344 -4.132 -0.682 1.00 97.06 72 ALA A CA 1
ATOM 590 C C . ALA A 1 72 ? 0.042 -4.540 -1.209 1.00 97.06 72 ALA A C 1
ATOM 592 O O . ALA A 1 72 ? 0.481 -4.034 -2.237 1.00 97.06 72 ALA A O 1
ATOM 593 N N . THR A 1 73 ? 0.699 -5.514 -0.572 1.00 97.19 73 THR A N 1
ATOM 594 C CA . THR A 1 73 ? 2.004 -6.045 -0.995 1.00 97.19 73 THR A CA 1
ATOM 595 C C . THR A 1 73 ? 1.964 -6.568 -2.426 1.00 97.19 73 THR A C 1
ATOM 597 O O . THR A 1 73 ? 2.858 -6.267 -3.215 1.00 97.19 73 THR A O 1
ATOM 600 N N . THR A 1 74 ? 0.919 -7.323 -2.778 1.00 96.50 74 THR A N 1
ATOM 601 C CA . THR A 1 74 ? 0.741 -7.842 -4.142 1.00 96.50 74 THR A CA 1
ATOM 602 C C . THR A 1 74 ? 0.598 -6.697 -5.139 1.00 96.50 74 THR A C 1
ATOM 604 O O . THR A 1 74 ? 1.243 -6.715 -6.183 1.00 96.50 74 THR A O 1
ATOM 607 N N . GLY A 1 75 ? -0.206 -5.683 -4.809 1.00 95.62 75 GLY A N 1
ATOM 608 C CA . GLY A 1 75 ? -0.390 -4.503 -5.652 1.00 95.62 75 GLY A CA 1
ATOM 609 C C . GLY A 1 75 ? 0.894 -3.695 -5.855 1.00 95.62 75 GLY A C 1
ATOM 610 O O . GLY A 1 75 ? 1.214 -3.342 -6.987 1.00 95.62 75 GLY A O 1
ATOM 611 N N . PHE A 1 76 ? 1.662 -3.462 -4.788 1.00 95.69 76 PHE A N 1
ATOM 612 C CA . PHE A 1 76 ? 2.909 -2.693 -4.843 1.00 95.69 76 PHE A CA 1
ATOM 613 C C . PHE A 1 76 ? 3.999 -3.414 -5.640 1.00 95.69 76 PHE A C 1
ATOM 615 O O . PHE A 1 76 ? 4.673 -2.812 -6.469 1.00 95.69 76 PHE A O 1
ATOM 622 N N . LEU A 1 77 ? 4.160 -4.722 -5.425 1.00 95.12 77 LEU A N 1
ATOM 623 C CA . LEU A 1 77 ? 5.229 -5.499 -6.056 1.00 95.12 77 LEU A CA 1
ATOM 624 C C . LEU A 1 77 ? 4.900 -5.963 -7.478 1.00 95.12 77 LEU A C 1
ATOM 626 O O . LEU A 1 77 ? 5.804 -6.422 -8.169 1.00 95.12 77 LEU A O 1
ATOM 630 N N . LYS A 1 78 ? 3.642 -5.857 -7.930 1.00 92.44 78 LYS A N 1
ATOM 631 C CA . LYS A 1 78 ? 3.204 -6.328 -9.257 1.00 92.44 78 LYS A CA 1
ATOM 632 C C . LYS A 1 78 ? 4.023 -5.742 -10.409 1.00 92.44 78 LYS A C 1
ATOM 634 O O . LYS A 1 78 ? 4.169 -6.392 -11.440 1.00 92.44 78 LYS A O 1
ATOM 639 N N . HIS A 1 79 ? 4.509 -4.517 -10.238 1.00 86.62 79 HIS A N 1
ATOM 640 C CA . HIS A 1 79 ? 5.177 -3.745 -11.282 1.00 86.62 79 HIS A CA 1
ATOM 641 C C . HIS A 1 79 ? 6.699 -3.719 -11.143 1.00 86.62 79 HIS A C 1
ATOM 643 O O . HIS A 1 79 ? 7.372 -3.225 -12.039 1.00 86.62 79 HIS A O 1
ATOM 649 N N . ILE A 1 80 ? 7.235 -4.272 -10.053 1.00 91.38 80 ILE A N 1
ATOM 650 C CA . ILE A 1 80 ? 8.669 -4.258 -9.775 1.00 91.38 80 ILE A CA 1
ATOM 651 C C . ILE A 1 80 ? 9.261 -5.611 -10.189 1.00 91.38 80 ILE A C 1
ATOM 653 O O . ILE A 1 80 ? 8.797 -6.648 -9.690 1.00 91.38 80 ILE A O 1
ATOM 657 N N . PRO A 1 81 ? 10.279 -5.632 -11.071 1.00 90.38 81 PRO A N 1
ATOM 658 C CA . PRO A 1 81 ? 10.943 -6.861 -11.492 1.00 90.38 81 PRO A CA 1
ATOM 659 C C . PRO A 1 81 ? 11.428 -7.696 -10.304 1.00 90.38 81 PRO A C 1
ATOM 661 O O . PRO A 1 81 ? 11.861 -7.166 -9.283 1.00 90.38 81 PRO A O 1
ATOM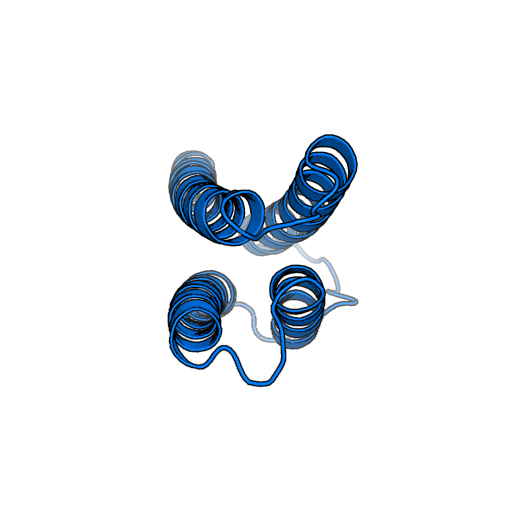 664 N N . GLN A 1 82 ? 11.376 -9.026 -10.414 1.00 89.75 82 GLN A N 1
ATOM 665 C CA . GLN A 1 82 ? 11.767 -9.896 -9.295 1.00 89.75 82 GLN A CA 1
ATOM 666 C C . GLN A 1 82 ? 13.250 -9.778 -8.921 1.00 89.75 82 GLN A C 1
ATOM 668 O O . GLN A 1 82 ? 13.588 -9.985 -7.757 1.00 89.75 82 GLN A O 1
ATOM 673 N N . ASN A 1 83 ? 14.100 -9.447 -9.893 1.00 89.50 83 ASN A N 1
ATOM 674 C CA . ASN A 1 83 ? 15.539 -9.248 -9.746 1.00 89.50 83 ASN A CA 1
ATOM 675 C C . ASN A 1 83 ? 15.923 -7.844 -9.245 1.00 89.50 83 ASN A C 1
ATOM 677 O O . ASN A 1 83 ? 17.092 -7.623 -8.938 1.00 89.50 83 ASN A O 1
ATOM 681 N N . ASP A 1 84 ? 14.971 -6.913 -9.144 1.00 86.81 84 ASP A N 1
ATOM 682 C CA . ASP A 1 84 ? 15.217 -5.568 -8.624 1.00 86.81 84 ASP A CA 1
ATOM 683 C C . ASP A 1 84 ? 15.230 -5.586 -7.091 1.00 86.81 84 ASP A C 1
ATOM 685 O O . ASP A 1 84 ? 14.224 -5.381 -6.409 1.00 86.81 84 ASP A O 1
ATOM 689 N N . ASN A 1 85 ? 16.382 -5.936 -6.526 1.00 89.19 85 ASN A N 1
ATOM 690 C CA . ASN A 1 85 ? 16.509 -6.103 -5.085 1.00 89.19 85 ASN A CA 1
ATOM 691 C C . ASN A 1 85 ? 16.380 -4.781 -4.324 1.00 89.19 85 ASN A C 1
ATOM 693 O O . ASN A 1 85 ? 15.895 -4.801 -3.196 1.00 89.19 85 ASN A O 1
ATOM 697 N N . GLU A 1 86 ? 16.785 -3.650 -4.897 1.00 94.38 86 GLU A N 1
ATOM 698 C CA . GLU A 1 86 ? 16.790 -2.377 -4.178 1.00 94.38 86 GLU A CA 1
ATOM 699 C C . GLU A 1 86 ? 15.365 -1.853 -3.976 1.00 94.38 86 GLU A C 1
ATOM 701 O O . GLU A 1 86 ? 14.921 -1.668 -2.836 1.00 94.38 86 GLU A O 1
ATOM 706 N N . ASP A 1 87 ? 14.603 -1.699 -5.059 1.00 95.00 87 ASP A N 1
ATOM 707 C CA . ASP A 1 87 ? 13.253 -1.146 -4.972 1.00 95.00 87 ASP A CA 1
ATOM 708 C C . ASP A 1 87 ? 12.292 -2.112 -4.278 1.00 95.00 87 ASP A C 1
ATOM 710 O O . ASP A 1 87 ? 11.443 -1.693 -3.485 1.00 95.00 87 ASP A O 1
ATOM 714 N N . ARG A 1 88 ? 12.482 -3.430 -4.437 1.00 95.56 88 ARG A N 1
ATOM 715 C CA . ARG A 1 88 ? 11.718 -4.414 -3.654 1.00 95.56 88 ARG A CA 1
ATOM 716 C C . ARG A 1 88 ? 11.995 -4.317 -2.157 1.00 95.56 88 ARG A C 1
ATOM 718 O O . ARG A 1 88 ? 11.067 -4.543 -1.381 1.00 95.56 88 ARG A O 1
ATOM 725 N N . GLN A 1 89 ? 13.218 -4.005 -1.723 1.00 96.12 89 GLN A N 1
ATOM 726 C CA . GLN A 1 89 ? 13.510 -3.807 -0.297 1.00 96.12 89 GLN A CA 1
ATOM 727 C C . GLN A 1 89 ? 12.874 -2.520 0.234 1.00 96.12 89 GLN A C 1
ATOM 729 O O . GLN A 1 89 ? 12.262 -2.553 1.304 1.00 96.12 89 GLN A O 1
ATOM 734 N N . LYS A 1 90 ? 12.901 -1.425 -0.538 1.00 96.94 90 LYS A N 1
ATOM 735 C CA . LYS A 1 90 ? 12.174 -0.191 -0.189 1.00 96.94 90 LYS A CA 1
ATOM 736 C C . LYS A 1 90 ? 10.672 -0.450 -0.042 1.00 96.94 90 LYS A C 1
ATOM 738 O O . LYS A 1 90 ? 10.073 -0.070 0.961 1.00 96.94 90 LYS A O 1
ATOM 743 N N . ILE A 1 91 ? 10.058 -1.178 -0.978 1.00 96.94 91 ILE A N 1
ATOM 744 C CA . ILE A 1 91 ? 8.643 -1.559 -0.861 1.00 96.94 91 ILE A CA 1
ATOM 745 C C . ILE A 1 91 ? 8.384 -2.442 0.361 1.00 96.94 91 ILE A C 1
ATOM 747 O O . ILE A 1 91 ? 7.397 -2.223 1.059 1.00 96.94 91 ILE A O 1
ATOM 751 N N . LYS A 1 92 ? 9.249 -3.419 0.662 1.00 96.31 92 LYS A N 1
ATOM 752 C CA . LYS A 1 92 ? 9.107 -4.251 1.871 1.00 96.31 92 LYS A CA 1
ATOM 753 C C . LYS A 1 92 ? 9.141 -3.416 3.149 1.00 96.31 92 LYS A C 1
ATOM 755 O O . LYS A 1 92 ? 8.348 -3.685 4.050 1.00 96.31 92 LYS A O 1
ATOM 760 N N . TYR A 1 93 ? 9.993 -2.394 3.210 1.00 97.62 93 TYR A N 1
ATOM 761 C CA . TYR A 1 93 ? 9.998 -1.437 4.315 1.00 97.62 93 TYR A CA 1
ATOM 762 C C . TYR A 1 93 ? 8.636 -0.739 4.451 1.00 97.62 93 TYR A C 1
ATOM 764 O O . TYR A 1 93 ? 8.008 -0.824 5.506 1.00 97.62 93 TYR A O 1
ATOM 772 N N . TYR A 1 94 ? 8.100 -0.162 3.374 1.00 97.94 94 TYR A N 1
ATOM 773 C CA . TYR A 1 94 ? 6.786 0.492 3.410 1.00 97.94 94 TYR A CA 1
ATOM 774 C C . TYR A 1 94 ? 5.627 -0.461 3.739 1.00 97.94 94 TYR A C 1
ATOM 776 O O . TYR A 1 94 ? 4.687 -0.084 4.439 1.00 97.94 94 TYR A O 1
ATOM 784 N N . VAL A 1 95 ? 5.701 -1.716 3.289 1.00 97.00 95 VAL A N 1
ATOM 785 C CA . VAL A 1 95 ? 4.756 -2.773 3.678 1.00 97.00 95 VAL A CA 1
ATOM 786 C C . VAL A 1 95 ? 4.838 -3.057 5.179 1.00 97.00 95 VAL A C 1
ATOM 788 O O . VAL A 1 95 ? 3.796 -3.208 5.815 1.00 97.00 95 VAL A O 1
ATOM 791 N N . SER A 1 96 ? 6.040 -3.105 5.760 1.00 96.44 96 SER A N 1
ATOM 792 C CA . SER A 1 96 ? 6.207 -3.314 7.203 1.00 96.44 96 SER A CA 1
ATOM 793 C C . SER A 1 96 ? 5.657 -2.148 8.031 1.00 96.44 96 SER A C 1
ATOM 795 O O . SER A 1 96 ? 4.972 -2.381 9.026 1.00 96.44 96 SER A O 1
ATOM 797 N N . GLU A 1 97 ? 5.837 -0.904 7.575 1.00 96.44 97 GLU A N 1
ATOM 798 C CA . GLU A 1 97 ? 5.228 0.270 8.210 1.00 96.44 97 GLU A CA 1
ATOM 799 C C . GLU A 1 97 ? 3.698 0.226 8.127 1.00 96.44 97 GLU A C 1
ATOM 801 O O . GLU A 1 97 ? 3.007 0.480 9.117 1.00 96.44 97 GLU A O 1
ATOM 806 N N . LEU A 1 98 ? 3.149 -0.188 6.981 1.00 95.69 98 LEU A N 1
ATOM 807 C CA . LEU A 1 98 ? 1.710 -0.395 6.845 1.00 95.69 98 LEU A CA 1
ATOM 808 C C . LEU A 1 98 ? 1.210 -1.503 7.784 1.00 95.69 98 LEU A C 1
ATOM 810 O O . LEU A 1 98 ? 0.181 -1.342 8.441 1.00 95.69 98 LEU A O 1
ATOM 814 N N . GLN A 1 99 ? 1.943 -2.612 7.899 1.00 94.25 99 GLN A N 1
ATOM 815 C CA . GLN A 1 99 ? 1.617 -3.697 8.825 1.00 94.25 99 GLN A CA 1
ATOM 816 C C . GLN A 1 99 ? 1.629 -3.213 10.275 1.00 94.25 99 GLN A C 1
ATOM 818 O O . GLN A 1 99 ? 0.714 -3.543 11.033 1.00 94.25 99 GLN A O 1
ATOM 823 N N . ARG A 1 100 ? 2.609 -2.389 10.658 1.00 92.50 100 ARG A N 1
ATOM 824 C CA . ARG A 1 100 ? 2.664 -1.758 11.980 1.00 92.50 100 ARG A CA 1
ATOM 825 C C . ARG A 1 100 ? 1.402 -0.931 12.232 1.00 92.50 100 ARG A C 1
ATOM 827 O O . ARG A 1 100 ? 0.745 -1.148 13.244 1.00 92.50 100 ARG A O 1
ATOM 834 N N . ILE A 1 101 ? 0.995 -0.080 11.288 1.00 91.44 101 ILE A N 1
ATOM 835 C CA . ILE A 1 101 ? -0.235 0.727 11.393 1.00 91.44 101 ILE A CA 1
ATOM 836 C C . ILE A 1 101 ? -1.477 -0.153 11.601 1.00 91.44 101 ILE A C 1
ATOM 838 O O . ILE A 1 101 ? -2.271 0.097 12.509 1.00 91.44 101 ILE A O 1
ATOM 842 N N . LEU A 1 102 ? -1.643 -1.201 10.789 1.00 87.88 102 LEU A N 1
ATOM 843 C CA . LEU A 1 102 ? -2.832 -2.058 10.846 1.00 87.88 102 LEU A CA 1
ATOM 844 C C . LEU A 1 102 ? -2.872 -2.977 12.075 1.00 87.88 102 LEU A C 1
ATOM 846 O O . LEU A 1 102 ? -3.949 -3.434 12.452 1.00 87.88 102 LEU A O 1
ATOM 850 N N . THR A 1 103 ? -1.725 -3.254 12.700 1.00 82.94 103 THR A N 1
ATOM 851 C CA . THR A 1 103 ? -1.622 -4.162 13.856 1.00 82.94 103 THR A CA 1
ATOM 852 C C . THR A 1 103 ? -1.421 -3.452 15.194 1.00 82.94 103 THR A C 1
ATOM 854 O O . THR A 1 103 ? -1.590 -4.089 16.230 1.00 82.94 103 THR A O 1
ATOM 857 N N . MET A 1 104 ? -1.116 -2.147 15.214 1.00 72.12 104 MET A N 1
ATOM 858 C CA . MET A 1 104 ? -0.977 -1.361 16.452 1.00 72.12 104 MET A CA 1
ATOM 859 C C . MET A 1 104 ? -2.268 -1.294 17.282 1.00 72.12 104 MET A C 1
ATOM 861 O O . MET A 1 104 ? -2.198 -1.120 18.495 1.00 72.12 104 MET A O 1
ATOM 865 N N . ASN A 1 105 ? -3.434 -1.541 16.680 1.00 60.03 105 ASN A N 1
ATOM 866 C CA . ASN A 1 105 ? -4.715 -1.653 17.383 1.00 60.03 105 ASN A CA 1
ATOM 867 C C . ASN A 1 105 ? -4.957 -3.071 17.942 1.00 60.03 105 ASN A C 1
ATOM 869 O O . ASN A 1 105 ? -5.982 -3.695 17.669 1.00 60.03 105 ASN A O 1
ATOM 873 N N . LYS A 1 106 ? -4.014 -3.591 18.745 1.00 50.66 106 LYS A N 1
ATOM 874 C CA . LYS A 1 106 ? -4.102 -4.924 19.386 1.00 50.66 106 LYS A CA 1
ATOM 875 C C . LYS A 1 106 ? -5.255 -5.077 20.395 1.00 50.66 106 LYS A C 1
ATOM 877 O O . LYS A 1 106 ? -5.464 -6.175 20.899 1.00 50.66 106 LYS A O 1
ATOM 882 N N . GLU A 1 107 ? -6.021 -4.021 20.676 1.00 46.81 107 GLU A N 1
ATOM 883 C CA . GLU A 1 107 ? -7.273 -4.118 21.445 1.00 46.81 107 GLU A CA 1
ATOM 884 C C . GLU A 1 107 ? -8.452 -4.686 20.639 1.00 46.81 107 GLU A C 1
ATOM 886 O O . GLU A 1 107 ? -9.509 -4.955 21.205 1.00 46.81 107 GLU A O 1
ATOM 891 N N . LEU A 1 108 ? -8.292 -4.926 19.337 1.00 45.22 108 LEU A N 1
ATOM 892 C CA . LEU A 1 108 ? -9.281 -5.653 18.547 1.00 45.22 108 LEU A CA 1
ATOM 893 C C . LEU A 1 108 ? -9.078 -7.159 18.736 1.00 45.22 108 LEU A C 1
ATOM 895 O O . LEU A 1 108 ? -8.481 -7.837 17.900 1.00 45.22 108 LEU A O 1
ATOM 899 N N . LYS A 1 109 ? -9.543 -7.671 19.879 1.00 36.03 109 LYS A N 1
ATOM 900 C CA . LYS A 1 109 ? -9.767 -9.109 20.055 1.00 36.03 109 LYS A CA 1
ATOM 901 C C . LYS A 1 109 ? -10.791 -9.555 19.002 1.00 36.03 109 LYS A C 1
ATOM 903 O O . LYS A 1 109 ? -11.874 -8.974 18.934 1.00 36.03 109 LYS A O 1
ATOM 908 N N . TYR A 1 110 ? -10.391 -10.510 18.163 1.00 42.78 110 TYR A N 1
ATOM 909 C CA . TYR A 1 110 ? -11.251 -11.190 17.188 1.00 42.78 110 TYR A CA 1
ATOM 910 C C . TYR A 1 110 ? -12.253 -12.100 17.888 1.00 42.78 110 TYR A C 1
ATOM 912 O O . TYR A 1 110 ? -11.862 -12.695 18.920 1.00 42.78 110 TYR A O 1
#

pLDDT: mean 87.74, std 13.78, range [36.03, 98.06]

Radius of gyration: 14.67 Å; chains: 1; bounding box: 37×24×41 Å